Protein AF-A0A5C4NHL0-F1 (afdb_monomer)

Secondary structure (DSSP, 8-state):
-HHHHHHHH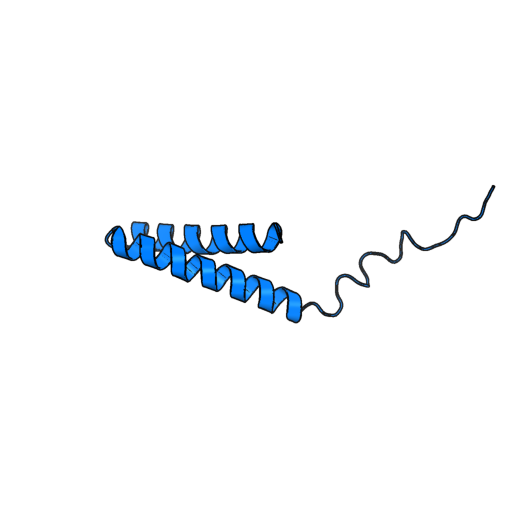HHHHHHHHHHHHTT--HHHHHHHHHHHHHHHHHHHHHHHHT-SSTTTTS-SSSSS-----

Sequence (69 aa):
MAAHLLMALAGGIAAAAMAVMAGLPLWAAALLYVVGGQLGLIASVAVSLLRPEAEERAIPALAAPAALR

Structure (mmCIF, N/CA/C/O backbone):
data_AF-A0A5C4NHL0-F1
#
_entry.id   AF-A0A5C4NHL0-F1
#
loop_
_atom_site.group_PDB
_atom_site.id
_atom_site.type_symbol
_atom_site.label_atom_id
_atom_site.label_alt_id
_atom_site.label_comp_id
_atom_site.label_asym_id
_atom_site.label_entity_id
_atom_site.label_seq_id
_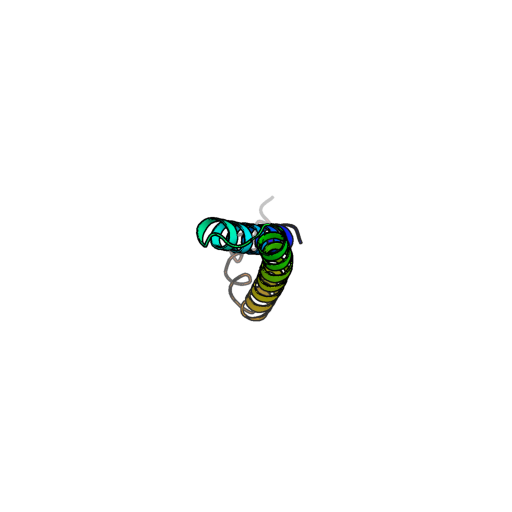atom_site.pdbx_PDB_ins_code
_atom_site.Cartn_x
_atom_site.Cartn_y
_atom_site.Cartn_z
_atom_site.occupancy
_atom_site.B_iso_or_equiv
_atom_site.auth_seq_id
_atom_site.auth_comp_id
_atom_site.auth_asym_id
_atom_site.auth_atom_id
_atom_site.pdbx_PDB_model_num
ATOM 1 N N . MET A 1 1 ? -7.831 8.396 11.469 1.00 63.72 1 MET A N 1
ATOM 2 C CA . MET A 1 1 ? -7.507 9.175 10.253 1.00 63.72 1 MET A CA 1
ATOM 3 C C . MET A 1 1 ? -6.013 9.149 9.944 1.00 63.72 1 MET A C 1
ATOM 5 O O . MET A 1 1 ? -5.643 8.551 8.947 1.00 63.72 1 MET A O 1
ATOM 9 N N . ALA A 1 2 ? -5.145 9.710 10.800 1.00 74.38 2 ALA A N 1
ATOM 10 C CA . ALA A 1 2 ? -3.696 9.733 10.547 1.00 74.38 2 ALA A CA 1
ATOM 11 C C . ALA A 1 2 ? -3.070 8.327 10.420 1.00 74.38 2 ALA A C 1
ATOM 13 O O . ALA A 1 2 ? -2.317 8.080 9.487 1.00 74.38 2 ALA A O 1
ATOM 14 N N . ALA A 1 3 ? -3.442 7.381 11.293 1.00 81.19 3 ALA A N 1
ATOM 15 C CA . ALA A 1 3 ? -2.945 6.001 11.230 1.00 81.19 3 ALA A CA 1
ATOM 16 C C . ALA A 1 3 ? -3.314 5.292 9.912 1.00 81.19 3 ALA A C 1
ATOM 18 O O . ALA A 1 3 ? -2.468 4.641 9.308 1.00 81.19 3 ALA A O 1
ATOM 19 N N . HIS A 1 4 ? -4.549 5.478 9.432 1.00 83.62 4 HIS A N 1
ATOM 20 C CA . HIS A 1 4 ? -5.029 4.927 8.159 1.00 83.62 4 HIS A CA 1
ATOM 21 C C . HIS A 1 4 ? -4.240 5.479 6.965 1.00 83.62 4 HIS A C 1
ATOM 23 O O . HIS A 1 4 ? -3.847 4.716 6.089 1.00 83.62 4 HIS A O 1
ATOM 29 N N . LEU A 1 5 ? -3.949 6.786 6.960 1.00 85.31 5 LEU A N 1
ATOM 30 C CA . LEU A 1 5 ? -3.143 7.435 5.917 1.00 85.31 5 LEU A CA 1
ATOM 31 C C . LEU A 1 5 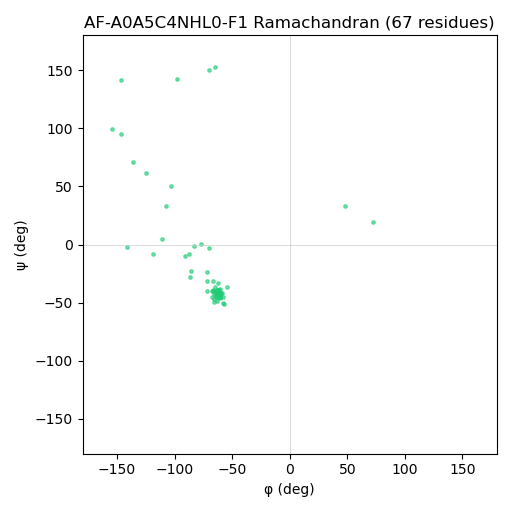? -1.690 6.941 5.910 1.00 85.31 5 LEU A C 1
ATOM 33 O O . LEU A 1 5 ? -1.128 6.712 4.842 1.00 85.31 5 LEU A O 1
ATOM 37 N N . LEU A 1 6 ? -1.093 6.735 7.087 1.00 88.50 6 LEU A N 1
ATOM 38 C CA . LEU A 1 6 ? 0.262 6.187 7.201 1.00 88.50 6 LEU A CA 1
ATOM 39 C C . LEU A 1 6 ? 0.328 4.727 6.727 1.00 88.50 6 LEU A C 1
ATOM 41 O O . LEU A 1 6 ? 1.274 4.358 6.035 1.00 88.50 6 LEU A O 1
ATOM 45 N N . MET A 1 7 ? -0.689 3.917 7.037 1.00 87.12 7 MET A N 1
ATOM 46 C CA . MET A 1 7 ? -0.829 2.539 6.539 1.00 87.12 7 MET A CA 1
ATOM 47 C C . MET A 1 7 ? -0.959 2.492 5.012 1.00 87.12 7 MET A C 1
ATOM 49 O O . MET A 1 7 ? -0.288 1.697 4.355 1.00 87.12 7 MET A O 1
ATOM 53 N N . ALA A 1 8 ? -1.779 3.378 4.442 1.00 90.00 8 ALA A N 1
ATOM 54 C CA . ALA A 1 8 ? -1.913 3.546 2.998 1.00 90.00 8 ALA A CA 1
ATOM 55 C C . ALA A 1 8 ? -0.567 3.880 2.348 1.00 90.00 8 ALA A C 1
ATOM 57 O O . ALA A 1 8 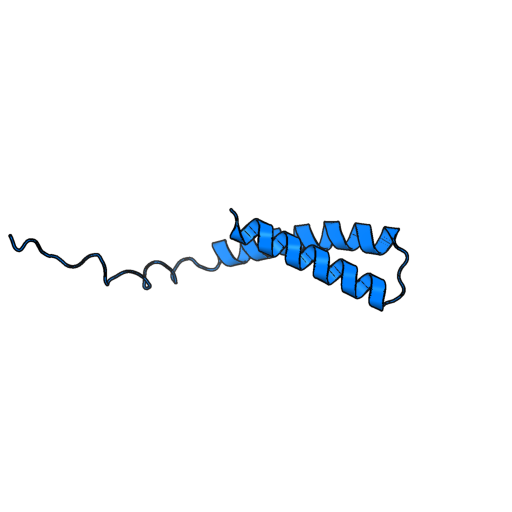? -0.125 3.223 1.410 1.00 90.00 8 ALA A O 1
ATOM 58 N N . LEU A 1 9 ? 0.120 4.886 2.889 1.00 92.81 9 LEU A N 1
ATOM 59 C CA . LEU A 1 9 ? 1.409 5.324 2.380 1.00 92.81 9 LEU A CA 1
ATOM 60 C C . LEU A 1 9 ? 2.443 4.192 2.443 1.00 92.81 9 LEU A C 1
ATOM 62 O O . LEU A 1 9 ? 3.130 3.936 1.457 1.00 92.81 9 LEU A O 1
ATOM 66 N N . ALA A 1 10 ? 2.512 3.476 3.567 1.00 91.94 10 ALA A N 1
ATOM 67 C CA . ALA A 1 10 ? 3.416 2.345 3.738 1.00 91.94 10 ALA A CA 1
ATOM 68 C C . ALA A 1 10 ? 3.130 1.217 2.7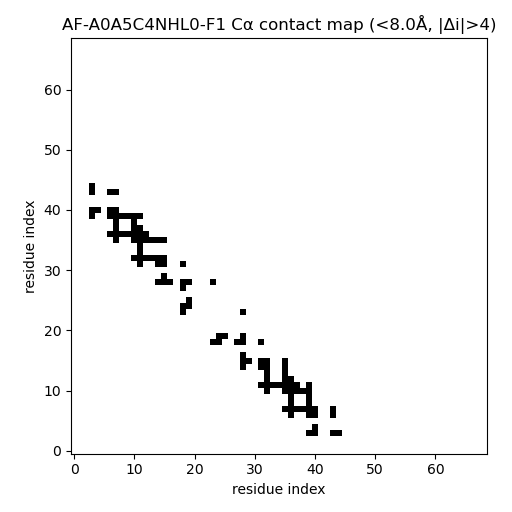33 1.00 91.94 10 ALA A C 1
ATOM 70 O O . ALA A 1 10 ? 4.065 0.704 2.117 1.00 91.94 10 ALA A O 1
ATOM 71 N N . GLY A 1 11 ? 1.855 0.873 2.516 1.00 92.12 11 GLY A N 1
ATOM 72 C CA . GLY A 1 11 ? 1.449 -0.132 1.530 1.00 92.12 11 GLY A CA 1
ATOM 73 C C . GLY A 1 11 ? 1.854 0.243 0.103 1.00 92.12 11 GLY A C 1
ATOM 74 O O . GLY A 1 11 ? 2.409 -0.584 -0.623 1.00 92.12 11 GLY A O 1
ATOM 75 N N . GLY A 1 12 ? 1.650 1.506 -0.280 1.00 93.06 12 GLY A N 1
ATOM 76 C CA . GLY A 1 12 ? 2.061 2.011 -1.590 1.00 93.06 12 GLY A CA 1
ATOM 77 C C . GLY A 1 12 ? 3.579 2.023 -1.770 1.00 93.06 12 GLY A C 1
ATOM 78 O O . GLY A 1 12 ? 4.086 1.525 -2.776 1.00 93.06 12 GLY A O 1
ATOM 79 N N . ILE A 1 13 ? 4.324 2.533 -0.784 1.00 94.81 13 ILE A N 1
ATOM 80 C CA . ILE A 1 13 ? 5.795 2.570 -0.829 1.00 94.81 13 ILE A CA 1
ATOM 81 C C . ILE A 1 13 ? 6.368 1.154 -0.937 1.00 94.81 13 ILE A C 1
ATOM 83 O O . ILE A 1 13 ? 7.240 0.915 -1.771 1.00 94.81 13 ILE A O 1
ATOM 87 N N . ALA A 1 14 ? 5.866 0.207 -0.140 1.00 93.56 14 ALA A N 1
ATOM 88 C CA . ALA A 1 14 ? 6.337 -1.175 -0.164 1.00 93.56 14 ALA A CA 1
ATOM 89 C C . ALA A 1 14 ? 6.098 -1.838 -1.531 1.00 93.56 14 ALA A C 1
ATOM 91 O O . ALA A 1 14 ? 7.008 -2.462 -2.079 1.00 93.56 14 ALA A O 1
ATOM 92 N N . ALA A 1 15 ? 4.907 -1.661 -2.111 1.00 94.12 15 ALA A N 1
ATOM 93 C CA . ALA A 1 15 ? 4.576 -2.204 -3.427 1.00 94.12 15 ALA A CA 1
ATOM 94 C C . ALA A 1 15 ? 5.448 -1.599 -4.543 1.00 94.12 15 ALA A C 1
ATOM 96 O O . ALA A 1 15 ? 5.954 -2.326 -5.401 1.00 94.12 15 ALA A O 1
ATOM 97 N N . ALA A 1 16 ? 5.683 -0.285 -4.506 1.00 93.38 16 ALA A N 1
ATOM 98 C CA . ALA A 1 16 ? 6.546 0.401 -5.464 1.00 93.38 16 ALA A CA 1
ATOM 99 C C . ALA A 1 16 ? 8.016 -0.031 -5.340 1.00 93.38 16 ALA A C 1
ATOM 101 O O . ALA A 1 16 ? 8.672 -0.283 -6.349 1.00 93.38 16 ALA A O 1
ATOM 102 N N . ALA A 1 17 ? 8.529 -0.166 -4.114 1.00 94.56 17 ALA A N 1
ATOM 103 C CA . ALA A 1 17 ? 9.897 -0.614 -3.864 1.00 94.56 17 ALA A CA 1
ATOM 104 C C . ALA A 1 17 ? 10.127 -2.045 -4.378 1.00 94.56 17 ALA A C 1
ATOM 106 O O . ALA A 1 17 ? 11.106 -2.292 -5.080 1.00 94.56 17 ALA A O 1
ATOM 107 N N . MET A 1 18 ? 9.188 -2.961 -4.110 1.00 95.38 18 MET A N 1
ATOM 108 C CA . MET A 1 18 ? 9.215 -4.330 -4.642 1.00 95.38 18 MET A CA 1
ATOM 109 C C . MET A 1 18 ? 9.220 -4.342 -6.176 1.00 95.38 18 MET A C 1
ATOM 111 O O . MET A 1 18 ? 9.974 -5.097 -6.785 1.00 95.38 18 MET A O 1
ATOM 115 N N . ALA A 1 19 ? 8.422 -3.475 -6.807 1.00 95.81 19 ALA A N 1
ATOM 116 C CA . ALA A 1 19 ? 8.372 -3.351 -8.260 1.00 95.81 19 ALA A CA 1
ATOM 117 C C . ALA A 1 19 ? 9.715 -2.905 -8.857 1.00 95.81 19 ALA A C 1
ATOM 119 O O . ALA A 1 19 ? 10.183 -3.488 -9.834 1.00 95.81 19 ALA A O 1
ATOM 120 N N . VAL A 1 20 ? 10.355 -1.905 -8.243 1.00 95.12 20 VAL A N 1
ATOM 121 C CA . VAL A 1 20 ? 11.680 -1.421 -8.659 1.00 95.12 20 VAL A CA 1
ATOM 122 C C . VAL A 1 20 ? 12.741 -2.506 -8.470 1.00 95.12 20 VAL A C 1
ATOM 124 O O . VAL A 1 20 ? 13.537 -2.740 -9.376 1.00 95.12 20 VAL A O 1
ATOM 127 N N . MET A 1 21 ? 12.724 -3.219 -7.339 1.00 96.69 21 MET A N 1
ATOM 128 C CA . MET A 1 21 ? 13.635 -4.345 -7.092 1.00 96.69 21 MET A CA 1
ATOM 129 C C . MET A 1 21 ? 13.440 -5.492 -8.090 1.00 96.69 21 MET A C 1
ATOM 131 O O . MET A 1 21 ? 14.408 -6.149 -8.464 1.00 96.69 21 MET A O 1
ATOM 135 N N . ALA A 1 22 ? 12.209 -5.710 -8.552 1.00 96.06 22 ALA A N 1
ATOM 136 C CA . ALA A 1 22 ? 11.880 -6.691 -9.582 1.00 96.06 22 ALA A CA 1
ATOM 137 C C . ALA A 1 22 ? 12.244 -6.233 -11.012 1.00 96.06 22 ALA A C 1
ATOM 139 O O . ALA A 1 22 ? 11.986 -6.963 -11.967 1.00 96.06 22 ALA A O 1
ATOM 140 N N . GLY A 1 23 ? 12.822 -5.037 -11.182 1.00 96.56 23 GLY A N 1
ATOM 141 C CA . GLY A 1 23 ? 13.202 -4.494 -12.489 1.00 96.56 23 GLY A CA 1
ATOM 142 C C . GLY A 1 23 ? 12.012 -4.057 -13.346 1.00 96.56 23 GLY A C 1
ATOM 143 O O . GLY A 1 23 ? 12.141 -3.940 -14.566 1.00 96.56 23 GLY A O 1
ATOM 144 N N . LEU A 1 24 ? 10.844 -3.831 -12.736 1.00 96.62 24 LEU A N 1
ATOM 145 C CA . LEU A 1 24 ? 9.668 -3.359 -13.455 1.00 96.62 24 LEU A CA 1
ATOM 146 C C . LEU A 1 24 ? 9.849 -1.902 -13.905 1.00 96.62 24 LEU A C 1
ATOM 148 O O . LEU A 1 24 ? 10.512 -1.108 -13.231 1.00 96.62 24 LEU A O 1
ATOM 152 N N . PRO A 1 25 ? 9.229 -1.513 -15.031 1.00 96.38 25 PRO A N 1
ATOM 153 C CA . PRO A 1 25 ? 9.295 -0.140 -15.504 1.00 96.38 25 PRO A CA 1
ATOM 154 C C . PRO A 1 25 ? 8.612 0.826 -14.523 1.00 96.38 25 PRO A C 1
ATOM 156 O O . PRO A 1 25 ? 7.654 0.475 -13.833 1.00 96.38 25 PRO A O 1
ATOM 159 N N . LEU A 1 26 ? 9.063 2.085 -14.516 1.00 93.56 26 LEU A N 1
ATOM 160 C CA . LEU A 1 26 ? 8.593 3.126 -13.588 1.00 93.56 26 LEU A CA 1
ATOM 161 C C . LEU A 1 26 ? 7.071 3.323 -13.58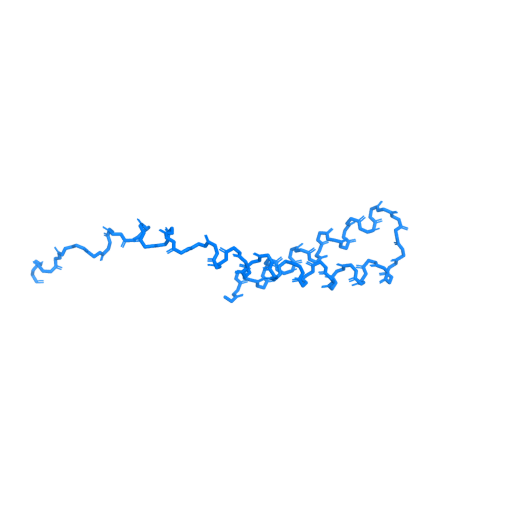9 1.00 93.56 26 LEU A C 1
ATOM 163 O O . LEU A 1 26 ? 6.484 3.545 -12.534 1.00 93.56 26 LEU A O 1
ATOM 167 N N . TRP A 1 27 ? 6.414 3.206 -14.747 1.00 95.75 27 TRP A N 1
ATOM 168 C CA . TRP A 1 27 ? 4.956 3.319 -14.833 1.00 95.75 27 TRP A CA 1
ATOM 169 C C . TRP A 1 27 ? 4.248 2.182 -14.081 1.00 95.75 27 TRP A C 1
ATOM 171 O O . TRP A 1 27 ? 3.235 2.419 -13.430 1.00 95.75 27 TRP A O 1
ATOM 181 N N . ALA A 1 28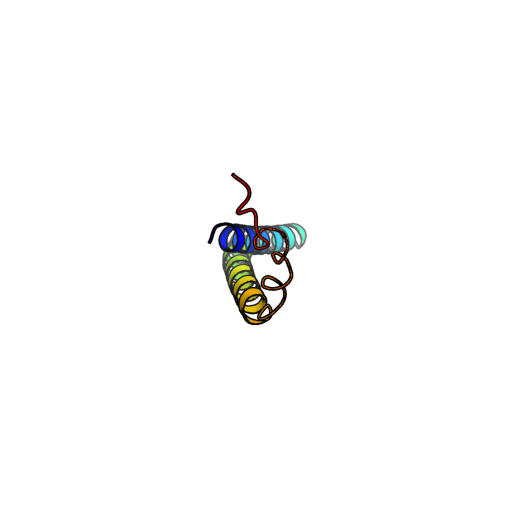 ? 4.804 0.967 -14.102 1.00 95.19 28 ALA A N 1
ATOM 182 C CA . ALA A 1 28 ? 4.260 -0.170 -13.369 1.00 95.19 28 ALA A CA 1
ATOM 183 C C . ALA A 1 28 ? 4.488 -0.001 -11.862 1.00 95.19 28 ALA A C 1
ATOM 185 O O . ALA A 1 28 ? 3.574 -0.244 -11.077 1.00 95.19 28 ALA A O 1
ATOM 186 N N . ALA A 1 29 ? 5.659 0.498 -11.453 1.00 94.81 29 ALA A N 1
ATOM 187 C CA . ALA A 1 29 ? 5.927 0.837 -10.055 1.00 94.81 29 ALA A CA 1
ATOM 188 C C . ALA A 1 29 ? 4.979 1.934 -9.532 1.00 94.81 29 ALA A C 1
ATOM 190 O O . ALA A 1 29 ? 4.479 1.829 -8.414 1.00 94.81 29 ALA A O 1
ATOM 191 N N . ALA A 1 30 ? 4.669 2.947 -10.350 1.00 93.50 30 ALA A N 1
ATOM 192 C CA . ALA A 1 30 ? 3.710 3.998 -10.006 1.00 93.50 30 ALA A CA 1
ATOM 193 C C . ALA A 1 30 ? 2.270 3.467 -9.886 1.00 93.50 30 ALA A C 1
ATOM 195 O O . ALA A 1 30 ? 1.549 3.840 -8.962 1.00 93.50 30 ALA A O 1
ATOM 196 N N . LEU A 1 31 ? 1.850 2.557 -10.770 1.00 96.38 31 LEU A N 1
ATOM 197 C CA . LEU A 1 31 ? 0.552 1.889 -10.638 1.00 96.38 31 LEU A CA 1
ATOM 198 C C . LEU A 1 31 ? 0.491 1.046 -9.360 1.00 96.38 31 LEU A C 1
ATOM 200 O O . LEU A 1 31 ? -0.487 1.119 -8.617 1.00 96.38 31 LEU A O 1
ATOM 204 N N . LEU A 1 32 ? 1.553 0.293 -9.067 1.00 95.00 32 LEU A N 1
ATOM 205 C CA . LEU A 1 32 ? 1.642 -0.531 -7.863 1.00 95.00 32 LEU A CA 1
ATOM 206 C C . LEU A 1 32 ? 1.697 0.307 -6.583 1.00 95.00 32 LEU A C 1
ATOM 208 O O . LEU A 1 32 ? 1.133 -0.118 -5.580 1.00 95.00 32 LEU A O 1
ATOM 212 N N . TYR A 1 33 ? 2.271 1.511 -6.619 1.00 94.88 33 TYR A N 1
ATOM 213 C CA . TYR A 1 33 ? 2.175 2.472 -5.521 1.00 94.88 33 TYR A CA 1
ATOM 214 C C . TYR A 1 33 ? 0.716 2.814 -5.199 1.00 94.88 33 TYR A C 1
ATOM 216 O O . TYR A 1 33 ? 0.287 2.721 -4.048 1.00 94.88 33 TYR A O 1
ATOM 224 N N . VAL A 1 34 ? -0.068 3.171 -6.220 1.00 95.94 34 VAL A N 1
ATOM 225 C CA . VAL A 1 34 ? -1.478 3.547 -6.041 1.00 95.94 34 VAL A CA 1
ATOM 226 C C . VAL A 1 34 ? -2.293 2.351 -5.555 1.00 95.94 34 VAL A C 1
ATOM 228 O O . VAL A 1 34 ? -3.000 2.453 -4.553 1.00 95.94 34 VAL A O 1
ATOM 231 N N . VAL A 1 35 ? -2.166 1.199 -6.218 1.00 95.50 35 VAL A N 1
ATOM 232 C CA . VAL A 1 35 ? -2.911 -0.018 -5.855 1.00 95.50 35 VAL A CA 1
ATOM 233 C C . VAL A 1 35 ? -2.514 -0.509 -4.460 1.00 95.50 35 VAL A C 1
ATOM 235 O O . VAL A 1 35 ? -3.386 -0.796 -3.641 1.00 95.50 35 VAL A O 1
ATOM 238 N N . GLY A 1 36 ? -1.216 -0.547 -4.154 1.00 93.75 36 GLY A N 1
ATOM 239 C CA . GLY A 1 36 ? -0.698 -0.924 -2.839 1.00 93.75 36 GLY A CA 1
ATOM 240 C C . GLY A 1 36 ? -1.197 0.000 -1.730 1.00 93.75 36 GLY A C 1
ATOM 241 O O . GLY A 1 36 ? -1.559 -0.474 -0.652 1.00 93.75 36 GLY A O 1
ATOM 242 N N . GLY A 1 37 ? -1.306 1.303 -2.004 1.00 92.62 37 GLY A N 1
ATOM 243 C CA . GLY A 1 37 ? -1.856 2.257 -1.045 1.00 92.62 37 GLY A CA 1
ATOM 244 C C . GLY A 1 37 ? -3.345 2.062 -0.772 1.00 92.62 37 GLY A C 1
ATOM 245 O O . GLY A 1 37 ? -3.769 2.088 0.386 1.00 92.62 37 GLY A O 1
ATOM 246 N N . GLN A 1 38 ? -4.131 1.765 -1.810 1.00 93.44 38 GLN A N 1
ATOM 247 C CA . GLN A 1 38 ? -5.548 1.418 -1.656 1.00 93.44 38 GLN A CA 1
ATOM 248 C C . GLN A 1 38 ? -5.730 0.130 -0.842 1.00 93.44 38 GLN A C 1
ATOM 250 O O . GLN A 1 38 ? -6.579 0.080 0.048 1.00 93.44 38 GLN A O 1
ATOM 255 N N . LEU A 1 39 ? -4.904 -0.892 -1.087 1.00 92.00 39 LEU A N 1
ATOM 256 C CA . LEU A 1 39 ? -4.921 -2.131 -0.303 1.00 92.00 39 LEU A CA 1
ATOM 257 C C . LEU A 1 39 ? -4.552 -1.883 1.165 1.00 92.00 39 LEU A C 1
ATOM 259 O O . LEU A 1 39 ? -5.198 -2.441 2.050 1.00 92.00 39 LEU A O 1
ATOM 263 N N . GLY A 1 40 ? -3.582 -1.003 1.434 1.00 91.69 40 GLY A N 1
ATOM 264 C CA . GLY A 1 40 ? -3.232 -0.573 2.791 1.00 91.69 40 GLY A CA 1
ATOM 265 C C . GLY A 1 40 ? -4.400 0.096 3.527 1.00 91.69 40 GLY A C 1
ATOM 266 O O . GLY A 1 40 ? -4.656 -0.221 4.691 1.00 91.69 40 GLY A O 1
ATOM 267 N N . LEU A 1 41 ? -5.169 0.958 2.847 1.00 91.88 41 LEU A N 1
ATOM 268 C CA . LEU A 1 41 ? -6.391 1.550 3.412 1.00 91.88 41 LEU A CA 1
ATOM 269 C C . LEU A 1 41 ? -7.449 0.495 3.718 1.00 91.88 41 LEU A C 1
ATOM 271 O O . LEU A 1 41 ? -7.993 0.483 4.822 1.00 91.88 41 LEU A O 1
ATOM 275 N N . ILE A 1 42 ? -7.725 -0.395 2.764 1.00 92.94 42 ILE A N 1
ATOM 276 C CA . ILE A 1 42 ? -8.725 -1.457 2.924 1.00 92.94 42 ILE A CA 1
ATOM 277 C C . ILE A 1 42 ? -8.342 -2.365 4.093 1.00 92.94 42 ILE A C 1
ATOM 279 O O . ILE A 1 42 ? -9.179 -2.631 4.951 1.00 92.94 42 ILE A O 1
ATOM 283 N N . ALA A 1 43 ? -7.076 -2.781 4.176 1.00 89.75 43 ALA A N 1
ATOM 284 C CA . ALA A 1 43 ? -6.569 -3.582 5.284 1.00 89.75 43 ALA A CA 1
ATOM 285 C C . ALA A 1 43 ? -6.711 -2.843 6.621 1.00 89.75 43 ALA A C 1
ATOM 287 O O . ALA A 1 43 ? -7.175 -3.424 7.600 1.00 89.75 43 ALA A O 1
ATOM 288 N N . SER A 1 44 ? -6.382 -1.549 6.667 1.00 88.75 44 SER A N 1
ATOM 289 C CA . SER A 1 44 ? -6.544 -0.744 7.878 1.00 88.75 44 SER A CA 1
ATOM 290 C C . SER A 1 44 ? -8.007 -0.632 8.316 1.00 88.75 44 SER A C 1
ATOM 292 O O . SER A 1 44 ? -8.279 -0.715 9.512 1.00 88.75 44 SER A O 1
ATOM 294 N N . VAL A 1 45 ? -8.946 -0.453 7.381 1.00 89.75 45 VAL A N 1
ATOM 295 C CA . VAL A 1 45 ? -10.388 -0.423 7.677 1.00 89.75 45 VAL A CA 1
ATOM 296 C C . VAL A 1 45 ? -10.868 -1.797 8.138 1.00 89.75 45 VAL A C 1
ATOM 298 O O . VAL A 1 45 ? -11.554 -1.890 9.152 1.00 89.75 45 VAL A O 1
ATOM 301 N N . ALA A 1 46 ? -10.458 -2.868 7.458 1.00 90.06 46 ALA A N 1
ATOM 302 C CA . ALA A 1 46 ? -10.796 -4.237 7.835 1.00 90.06 46 ALA A CA 1
ATOM 303 C C . ALA A 1 46 ? -10.320 -4.561 9.258 1.00 90.06 46 ALA A C 1
ATOM 305 O O . ALA A 1 46 ? -11.091 -5.076 10.061 1.00 90.06 46 ALA A O 1
ATOM 306 N N . VAL A 1 47 ? -9.088 -4.184 9.615 1.00 87.94 47 VAL A N 1
ATOM 307 C CA . VAL A 1 47 ? -8.561 -4.347 10.979 1.00 87.94 47 VAL A CA 1
ATOM 308 C C . VAL A 1 47 ? -9.367 -3.538 11.996 1.00 87.94 47 VAL A C 1
ATOM 310 O O . VAL A 1 47 ? -9.621 -4.040 13.088 1.00 87.94 47 VAL A O 1
ATOM 313 N N . SER A 1 48 ? -9.801 -2.317 11.660 1.00 85.06 48 SER A N 1
ATOM 314 C CA . SER A 1 48 ? -10.677 -1.526 12.537 1.00 85.06 48 SER A CA 1
ATOM 315 C C . SER A 1 48 ? -12.027 -2.211 12.781 1.00 85.06 48 SER A C 1
ATOM 317 O O . SER A 1 48 ? -12.504 -2.206 13.910 1.00 85.06 48 SER A O 1
ATOM 319 N N . LEU A 1 49 ? -12.614 -2.846 11.762 1.00 84.69 49 LEU A N 1
ATOM 320 C CA . LEU A 1 49 ? -13.877 -3.585 11.889 1.00 84.69 49 LEU A CA 1
ATOM 321 C C . LEU A 1 49 ? -13.720 -4.903 12.666 1.00 84.69 49 LEU A C 1
ATOM 323 O O . LEU A 1 49 ? -14.638 -5.322 13.362 1.00 84.69 49 LEU A O 1
ATOM 327 N N . LEU A 1 50 ? -12.552 -5.544 12.569 1.00 83.19 50 LEU A N 1
ATOM 328 C CA . LEU A 1 50 ? -12.212 -6.783 13.280 1.00 83.19 50 LEU A CA 1
ATOM 329 C C . LEU A 1 50 ? -11.711 -6.555 14.714 1.00 83.19 50 LEU A C 1
ATOM 331 O O . LEU A 1 50 ? -11.429 -7.522 15.422 1.00 83.19 50 LEU A O 1
ATOM 335 N N . ARG A 1 51 ? -11.614 -5.300 15.167 1.00 69.81 51 ARG A N 1
ATOM 336 C CA . ARG A 1 51 ? -11.249 -4.921 16.541 1.00 69.81 51 ARG A CA 1
ATOM 337 C C . ARG A 1 51 ? -12.459 -4.481 17.398 1.00 69.81 51 ARG A C 1
ATOM 339 O O . ARG A 1 51 ? -12.356 -3.451 18.057 1.00 69.81 51 ARG A O 1
ATOM 346 N N . PRO A 1 52 ? -13.581 -5.224 17.487 1.00 55.81 52 PRO A N 1
ATOM 347 C CA . PRO A 1 52 ? -14.698 -4.783 18.314 1.00 55.81 52 PRO A CA 1
ATOM 348 C C . P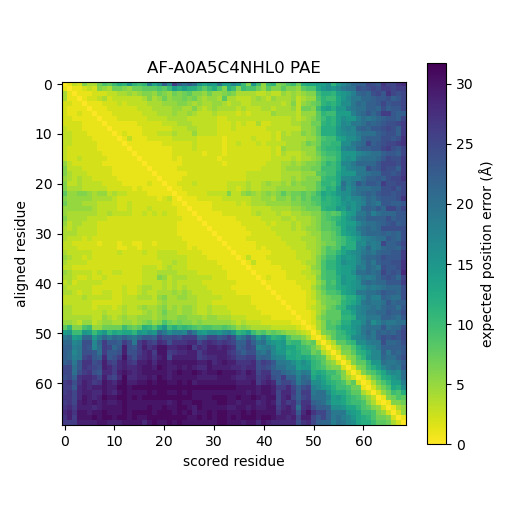RO A 1 52 ? -14.450 -4.843 19.837 1.00 55.81 52 PRO A C 1
ATOM 350 O O . PRO A 1 52 ? -15.319 -4.395 20.564 1.00 55.81 52 PRO A O 1
ATOM 353 N N . GLU A 1 53 ? -13.311 -5.333 20.363 1.00 52.88 53 GLU A N 1
ATOM 354 C CA . GLU A 1 53 ? -13.184 -5.546 21.828 1.00 52.88 53 GLU A CA 1
ATOM 355 C C . GLU A 1 53 ? -11.833 -5.214 22.499 1.00 52.88 53 GLU A C 1
ATOM 357 O O . GLU A 1 53 ? -11.697 -5.354 23.715 1.00 52.88 53 GLU A O 1
ATOM 362 N N . ALA A 1 54 ? -10.799 -4.789 21.765 1.00 51.50 54 ALA A N 1
ATOM 363 C CA . ALA A 1 54 ? -9.472 -4.597 22.376 1.00 51.50 54 ALA A CA 1
ATOM 364 C C . ALA A 1 54 ? -9.277 -3.215 23.029 1.00 51.50 54 ALA A C 1
ATOM 366 O O . ALA A 1 54 ? -8.425 -3.069 23.903 1.00 51.50 54 ALA A O 1
ATOM 367 N N . GLU A 1 55 ? -10.048 -2.207 22.617 1.00 53.50 55 GLU A N 1
ATOM 368 C CA . GLU A 1 55 ? -9.913 -0.839 23.135 1.00 53.50 55 GLU A CA 1
ATOM 369 C C . GLU A 1 55 ? -10.732 -0.613 24.415 1.00 53.50 55 GLU A C 1
ATOM 371 O O . GLU A 1 55 ? -10.300 0.132 25.291 1.00 53.50 55 GLU A O 1
ATOM 376 N N . GLU A 1 56 ? -11.835 -1.345 24.604 1.00 49.12 56 GLU A N 1
ATOM 377 C CA . GLU A 1 56 ? -12.676 -1.233 25.806 1.00 49.12 56 GLU A CA 1
ATOM 378 C C . GLU A 1 56 ? -12.003 -1.826 27.064 1.00 49.12 56 GLU A C 1
ATOM 380 O O . GLU A 1 56 ? -12.262 -1.385 28.181 1.00 49.12 56 GLU A O 1
ATOM 385 N N . ARG A 1 57 ? -11.042 -2.754 26.910 1.00 53.19 57 ARG A N 1
ATOM 386 C CA . ARG A 1 57 ? -10.230 -3.279 28.032 1.00 53.19 57 ARG A CA 1
ATOM 387 C C . ARG A 1 57 ? -8.934 -2.513 28.294 1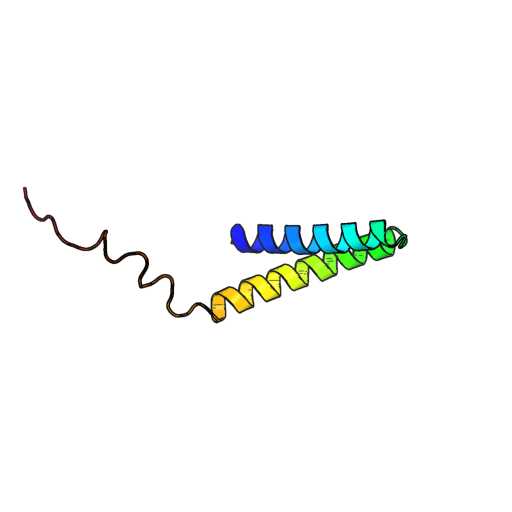.00 53.19 57 ARG A C 1
ATOM 389 O O . ARG A 1 57 ? -8.292 -2.773 29.309 1.00 53.19 57 ARG A O 1
ATOM 396 N N . ALA A 1 58 ? -8.529 -1.594 27.418 1.00 48.84 58 ALA A N 1
ATOM 397 C CA . ALA A 1 58 ? -7.274 -0.858 27.588 1.00 48.84 58 ALA A CA 1
ATOM 398 C C . ALA A 1 58 ? -7.426 0.417 28.441 1.00 48.84 58 ALA A C 1
ATOM 400 O O . ALA A 1 58 ? -6.413 0.999 28.827 1.00 48.84 58 ALA A O 1
ATOM 401 N N . ILE A 1 59 ? -8.657 0.828 28.791 1.00 57.53 59 ILE A N 1
ATOM 402 C CA . ILE A 1 59 ? -8.898 1.907 29.765 1.00 57.53 59 ILE A CA 1
ATOM 403 C C . ILE A 1 59 ? -10.020 1.567 30.776 1.00 57.53 59 ILE A C 1
ATOM 405 O O . ILE A 1 59 ? -11.064 2.212 30.783 1.00 57.53 59 ILE A O 1
ATOM 409 N N . PRO A 1 60 ? -9.793 0.639 31.725 1.00 49.97 60 PRO A N 1
ATOM 410 C CA . PRO A 1 60 ? -10.483 0.638 33.013 1.00 49.97 60 PRO A CA 1
ATOM 411 C C . PRO A 1 60 ? -9.546 1.071 34.159 1.00 49.97 60 PRO A C 1
ATOM 413 O O . PRO A 1 60 ? -9.671 0.591 35.278 1.00 49.97 60 PRO A O 1
ATOM 416 N N . ALA A 1 61 ? -8.588 1.971 33.895 1.00 53.47 61 ALA A N 1
ATOM 417 C CA . ALA A 1 61 ? -7.682 2.510 34.924 1.00 53.47 61 ALA A CA 1
ATOM 418 C C . ALA A 1 61 ? -7.768 4.037 35.125 1.00 53.47 61 ALA A C 1
ATOM 420 O O . ALA A 1 61 ? -7.190 4.553 36.074 1.00 53.47 61 ALA A O 1
ATOM 421 N N . LEU A 1 62 ? -8.506 4.764 34.274 1.00 56.03 62 LEU A N 1
ATOM 422 C CA . LEU A 1 62 ? -8.743 6.214 34.418 1.00 56.03 62 LEU A CA 1
ATOM 423 C C . LEU A 1 62 ? -10.194 6.566 34.785 1.00 56.03 62 LEU A C 1
ATOM 425 O O . LEU A 1 62 ? -10.542 7.737 34.892 1.00 56.03 62 LEU A O 1
ATOM 429 N N . ALA A 1 63 ? -11.025 5.549 35.018 1.00 54.62 63 ALA A N 1
ATOM 430 C CA . ALA A 1 63 ? -12.394 5.675 35.503 1.00 54.62 63 ALA A CA 1
ATOM 431 C C . ALA A 1 63 ? -12.584 4.840 36.784 1.00 54.62 63 ALA A C 1
ATOM 433 O O . ALA A 1 63 ? -13.370 3.900 36.822 1.00 54.62 63 ALA A O 1
ATOM 434 N N . ALA A 1 64 ? -11.832 5.163 37.837 1.00 48.00 64 ALA A N 1
ATOM 435 C CA . ALA A 1 64 ? -12.154 4.772 39.209 1.00 48.00 64 ALA A CA 1
ATOM 436 C C . ALA A 1 64 ? -11.685 5.887 40.171 1.00 48.00 64 ALA A C 1
ATOM 438 O O . ALA A 1 64 ? -10.673 6.532 39.910 1.00 48.00 64 ALA A O 1
ATOM 439 N N . PRO A 1 65 ? -12.458 6.186 41.225 1.00 52.72 65 PRO A N 1
ATOM 440 C CA . PRO A 1 65 ? -12.914 7.537 41.559 1.00 52.72 65 PRO A CA 1
ATOM 441 C C . PRO A 1 65 ? -12.072 8.245 42.636 1.00 52.72 65 PRO A C 1
ATOM 443 O O . PRO A 1 65 ? -11.703 7.641 43.638 1.00 52.72 65 PRO A O 1
ATOM 446 N N . ALA A 1 66 ? -11.869 9.558 42.487 1.00 53.62 66 ALA A N 1
ATOM 447 C CA . ALA A 1 66 ? -11.514 10.478 43.575 1.00 53.62 66 ALA A CA 1
ATOM 448 C C . ALA A 1 66 ? -11.988 11.898 43.184 1.00 53.62 66 ALA A C 1
ATOM 450 O O . ALA A 1 66 ? -11.339 12.552 42.384 1.00 53.62 66 ALA A O 1
ATOM 451 N N . ALA A 1 67 ? -13.118 12.462 43.619 1.00 56.94 67 ALA A N 1
ATOM 452 C CA . ALA A 1 67 ? -13.969 12.163 44.770 1.00 56.94 67 ALA A CA 1
ATOM 453 C C . ALA A 1 67 ? -13.192 11.992 46.086 1.00 56.94 67 ALA A C 1
ATOM 455 O O . ALA A 1 67 ? -13.581 11.203 46.936 1.00 56.94 67 ALA A O 1
ATOM 456 N N . LEU A 1 68 ? -12.088 12.725 46.249 1.00 56.25 68 LEU A N 1
ATOM 457 C CA . LEU A 1 68 ? -11.453 12.979 47.540 1.00 56.25 68 LEU A CA 1
ATOM 458 C C . LEU A 1 68 ? -10.839 14.389 47.499 1.00 56.25 68 LEU A C 1
ATOM 460 O O . LEU A 1 68 ? -9.687 14.551 47.103 1.00 56.25 68 LEU A O 1
ATOM 464 N N . ARG A 1 69 ? -11.638 15.344 48.003 1.00 52.72 69 ARG A N 1
ATOM 465 C CA . ARG A 1 69 ? -11.395 16.781 48.261 1.00 52.72 69 ARG A CA 1
ATOM 466 C C . ARG A 1 69 ? -11.803 17.741 47.151 1.00 52.72 69 ARG A C 1
ATOM 468 O O . ARG A 1 69 ? -11.069 17.859 46.152 1.00 52.72 69 ARG A O 1
#

Organism: NCBI:txid687525

Foldseek 3Di:
DVVLQVQLQVQLVVQLVVCVVVVHDNVVSNVSSNVRSVVSNVVVVVVVVVPPDDVVVVPPPVPDDDPDD

pLDDT: mean 80.98, std 17.56, range [48.0, 96.69]

Mean predicted aligned error: 10.93 Å

Solvent-accessible surface area (backbone atoms only — not comparable to full-atom values): 3895 Å² total; per-residue (Å²): 109,70,68,41,54,52,38,12,50,50,29,8,52,51,38,22,51,52,28,51,75,69,68,45,55,69,70,57,18,54,50,31,22,54,53,25,17,52,50,22,36,52,51,45,51,51,51,58,70,72,49,86,63,66,67,74,70,75,62,77,78,85,76,74,90,74,100,75,132

Radius of gyration: 19.57 Å; Cα contacts (8 Å, |Δi|>4): 58; chains: 1; bounding box: 28×24×64 Å